Protein AF-A0A5C9ASM9-F1 (afdb_monomer_lite)

Foldseek 3Di:
DAQDADDQLAAPVNSLVVRCVVVVHDSLVVCCVQPVGSPDDPDLADLESLCSNVVRYVDHSVRNLVRRGCLVVVLVVPVVCNVLSPDHPRDPVRVVVD

Structure (mmCIF, N/CA/C/O backbone):
data_AF-A0A5C9ASM9-F1
#
_entry.id   AF-A0A5C9ASM9-F1
#
loop_
_atom_site.group_PDB
_atom_site.id
_atom_site.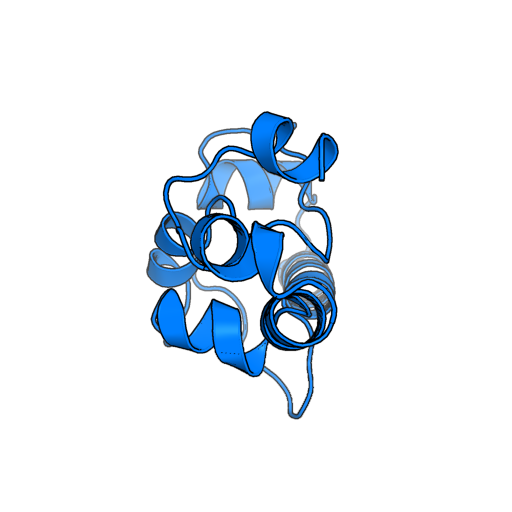type_symbol
_atom_site.label_atom_id
_atom_site.label_alt_id
_atom_site.label_comp_id
_atom_site.label_asym_id
_at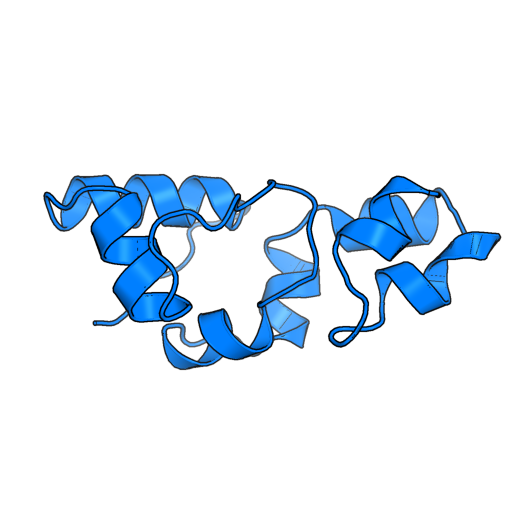om_site.label_entity_id
_atom_site.label_seq_id
_atom_site.pdbx_PDB_ins_code
_atom_site.Cartn_x
_atom_site.Cartn_y
_atom_site.Cartn_z
_atom_site.occupancy
_atom_site.B_iso_or_equiv
_atom_site.auth_seq_id
_atom_site.auth_comp_id
_atom_site.auth_asym_id
_atom_site.auth_atom_id
_atom_site.pdbx_PDB_model_num
ATOM 1 N N . MET A 1 1 ? -5.358 -2.553 15.182 1.00 86.19 1 MET A N 1
ATOM 2 C CA . MET A 1 1 ? -6.487 -2.064 14.358 1.00 86.19 1 MET A CA 1
ATOM 3 C C . MET A 1 1 ? -6.446 -2.780 13.018 1.00 86.19 1 MET A C 1
ATOM 5 O O . MET A 1 1 ? -5.343 -3.022 12.534 1.00 86.19 1 MET A O 1
ATOM 9 N N . ARG A 1 2 ? -7.599 -3.137 12.448 1.00 92.38 2 ARG A N 1
ATOM 10 C CA . ARG A 1 2 ? -7.694 -3.711 11.099 1.00 92.38 2 ARG A CA 1
ATOM 11 C C . ARG A 1 2 ? -8.223 -2.633 10.154 1.00 92.38 2 ARG A C 1
ATOM 13 O O . ARG A 1 2 ? -9.088 -1.864 10.560 1.00 92.38 2 ARG A O 1
ATOM 20 N N . MET A 1 3 ? -7.687 -2.540 8.941 1.00 93.56 3 MET A N 1
ATOM 21 C CA . MET A 1 3 ? -8.265 -1.668 7.918 1.00 93.56 3 MET A CA 1
ATOM 22 C C . MET A 1 3 ? -9.631 -2.206 7.498 1.00 93.56 3 MET A C 1
ATOM 24 O O . MET A 1 3 ? -9.893 -3.410 7.591 1.00 93.56 3 MET A O 1
ATOM 28 N N . LEU A 1 4 ? -10.499 -1.318 7.017 1.00 96.06 4 LEU A N 1
ATOM 29 C CA . LEU A 1 4 ? -11.805 -1.738 6.515 1.00 96.06 4 LEU A CA 1
ATOM 30 C C . LEU A 1 4 ? -11.643 -2.706 5.331 1.00 96.06 4 LEU A C 1
ATOM 32 O O . LEU A 1 4 ? -10.643 -2.613 4.621 1.00 96.06 4 LEU A O 1
ATOM 36 N N . PRO A 1 5 ? -12.592 -3.621 5.081 1.00 95.94 5 PRO A N 1
ATOM 37 C CA . PRO A 1 5 ? -12.571 -4.469 3.887 1.00 95.94 5 PRO A CA 1
ATOM 38 C C . PRO A 1 5 ? -12.550 -3.630 2.607 1.00 95.94 5 PRO A C 1
ATOM 40 O O . PRO A 1 5 ? -13.179 -2.571 2.585 1.00 95.94 5 PRO A O 1
ATOM 43 N N . VAL A 1 6 ? -11.839 -4.089 1.575 1.00 95.31 6 VAL A N 1
ATOM 44 C CA . VAL A 1 6 ? -11.788 -3.442 0.254 1.00 95.31 6 VAL A CA 1
ATOM 45 C C . VAL A 1 6 ? -13.170 -3.433 -0.415 1.00 95.31 6 VAL A C 1
ATOM 47 O O . VAL A 1 6 ? -13.935 -4.391 -0.279 1.00 95.31 6 VAL A O 1
ATOM 50 N N . LEU A 1 7 ? -13.507 -2.341 -1.102 1.00 95.38 7 LEU A N 1
ATOM 51 C CA . LEU A 1 7 ? -14.668 -2.256 -1.995 1.00 95.38 7 LEU A CA 1
ATOM 52 C C . LEU A 1 7 ? -14.271 -2.609 -3.442 1.00 95.38 7 LEU A C 1
ATOM 54 O O . LEU A 1 7 ? -13.100 -2.473 -3.789 1.00 95.38 7 LEU A O 1
ATOM 58 N N . PRO A 1 8 ? -15.212 -3.035 -4.307 1.00 94.31 8 PRO A N 1
ATOM 59 C CA . PRO A 1 8 ? -14.904 -3.298 -5.713 1.00 94.31 8 PRO A CA 1
ATOM 60 C C . PRO A 1 8 ? -14.181 -2.112 -6.367 1.00 94.31 8 PRO A C 1
ATOM 62 O O . PRO A 1 8 ? -14.622 -0.971 -6.223 1.00 94.31 8 PRO A O 1
ATOM 65 N N . ASP A 1 9 ? -13.061 -2.400 -7.036 1.00 89.44 9 ASP A N 1
ATOM 66 C CA . ASP A 1 9 ? -12.208 -1.436 -7.751 1.00 89.44 9 ASP A CA 1
ATOM 67 C C . ASP A 1 9 ? -11.655 -0.278 -6.888 1.00 89.44 9 ASP A C 1
ATOM 69 O O . ASP A 1 9 ? -11.229 0.765 -7.393 1.00 89.44 9 ASP A O 1
ATOM 73 N N . GLU A 1 10 ? -11.645 -0.438 -5.561 1.00 92.31 10 GLU A N 1
ATOM 74 C CA . GLU A 1 10 ? -11.169 0.584 -4.631 1.00 92.31 10 GLU A CA 1
ATOM 75 C C . GLU A 1 10 ? -9.638 0.627 -4.582 1.00 92.31 10 GLU A C 1
ATOM 77 O O . GLU A 1 10 ? -8.967 -0.354 -4.267 1.00 92.31 10 GLU A O 1
ATOM 82 N N . SER A 1 11 ? -9.066 1.809 -4.814 1.00 90.38 11 SER A N 1
ATOM 83 C CA . SER A 1 11 ? -7.634 2.020 -4.589 1.00 90.38 11 SER A CA 1
ATOM 84 C C .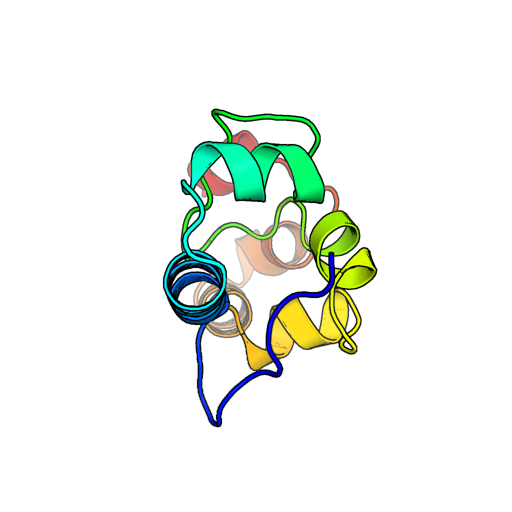 SER A 1 11 ? -7.276 1.964 -3.103 1.00 90.38 11 SER A C 1
ATOM 86 O O . SER A 1 11 ? -8.042 2.389 -2.232 1.00 90.38 11 SER A O 1
ATOM 88 N N . LEU A 1 12 ? -6.040 1.562 -2.810 1.00 90.31 12 LEU A N 1
ATOM 89 C CA . LEU A 1 12 ? -5.524 1.508 -1.447 1.00 90.31 12 LEU A CA 1
ATOM 90 C C . LEU A 1 12 ? -5.616 2.878 -0.761 1.00 90.31 12 LEU A C 1
ATOM 92 O O . LEU A 1 12 ? -6.022 2.969 0.394 1.00 90.31 12 LEU A O 1
ATOM 96 N N . PHE A 1 13 ? -5.312 3.955 -1.493 1.00 89.00 13 PHE A N 1
ATOM 97 C CA . PHE A 1 13 ? -5.428 5.329 -1.002 1.00 89.00 13 PHE A CA 1
ATOM 98 C C . PHE A 1 13 ? -6.863 5.679 -0.575 1.00 89.00 13 PHE A C 1
ATOM 100 O O . PHE A 1 13 ? -7.074 6.187 0.525 1.00 89.00 13 PHE A O 1
ATOM 107 N N . SER A 1 14 ? -7.862 5.353 -1.402 1.00 90.94 14 SER A N 1
ATOM 108 C CA . SER A 1 14 ? -9.271 5.577 -1.054 1.00 90.94 14 SER A CA 1
ATOM 109 C C . SER A 1 14 ? -9.675 4.788 0.196 1.00 90.94 14 SER A C 1
ATOM 111 O O . SER A 1 14 ? -10.295 5.334 1.114 1.00 90.94 14 SER A O 1
ATOM 113 N N . ARG A 1 15 ? -9.208 3.540 0.303 1.00 93.00 15 ARG A N 1
ATOM 114 C CA . ARG A 1 15 ? -9.419 2.690 1.477 1.00 93.00 15 ARG A CA 1
ATOM 115 C C . ARG A 1 15 ? -8.798 3.273 2.750 1.00 93.00 15 ARG A C 1
ATOM 117 O O . ARG A 1 15 ? -9.414 3.181 3.816 1.00 93.00 15 ARG A O 1
ATOM 124 N N . PHE A 1 16 ? -7.616 3.896 2.668 1.00 91.69 16 PHE A N 1
ATOM 125 C CA . PHE A 1 16 ? -7.020 4.652 3.779 1.00 91.69 16 PHE A CA 1
ATOM 126 C C . PHE A 1 16 ? -7.945 5.786 4.226 1.00 91.69 16 PHE A C 1
ATOM 128 O O . PHE A 1 16 ? -8.283 5.849 5.409 1.00 91.69 16 PHE A O 1
ATOM 135 N N . CYS A 1 17 ? -8.409 6.623 3.293 1.00 91.62 17 CYS A N 1
ATOM 136 C CA . CYS A 1 17 ? -9.326 7.724 3.595 1.00 91.62 17 CYS A CA 1
ATOM 137 C C . CYS A 1 17 ? -10.599 7.219 4.286 1.00 91.62 17 CYS A C 1
ATOM 139 O O . CYS A 1 17 ? -10.966 7.703 5.358 1.00 91.62 17 CYS A O 1
ATOM 141 N N . ARG A 1 18 ? -11.234 6.179 3.737 1.00 95.56 18 ARG A N 1
ATOM 142 C CA . ARG A 1 18 ? -12.452 5.600 4.314 1.00 95.56 18 ARG A CA 1
ATOM 143 C C . ARG A 1 18 ? -12.206 5.015 5.702 1.00 95.56 18 ARG A C 1
ATOM 145 O O . ARG A 1 18 ? -13.008 5.230 6.608 1.00 95.56 18 ARG A O 1
ATOM 152 N N . THR A 1 19 ? -11.077 4.332 5.890 1.00 95.06 19 THR A N 1
ATOM 153 C CA . THR A 1 19 ? -10.657 3.802 7.194 1.00 95.06 19 THR A CA 1
ATOM 154 C C . THR A 1 19 ? -10.504 4.934 8.211 1.00 95.06 19 THR A C 1
ATOM 156 O O . THR A 1 19 ? -11.084 4.847 9.291 1.00 95.06 19 THR A O 1
ATOM 159 N N . THR A 1 20 ? -9.814 6.029 7.865 1.00 94.62 20 THR A N 1
ATOM 160 C CA . THR A 1 20 ? -9.676 7.182 8.774 1.00 94.62 20 THR A CA 1
ATOM 161 C C . THR A 1 20 ? -11.014 7.814 9.137 1.00 94.62 20 THR A C 1
ATOM 163 O O . THR A 1 20 ? -11.253 8.107 10.307 1.00 94.62 20 THR A O 1
ATOM 166 N N . THR A 1 21 ? -11.908 7.970 8.157 1.00 95.81 21 THR A N 1
ATOM 167 C CA . THR A 1 21 ? -13.222 8.586 8.355 1.00 95.81 21 THR A CA 1
ATOM 168 C C . THR A 1 21 ? -14.107 7.747 9.269 1.00 95.81 21 THR A C 1
ATOM 170 O O . THR A 1 21 ? -14.670 8.278 10.221 1.00 95.81 21 THR A O 1
ATOM 173 N N . VAL A 1 22 ? -14.211 6.438 9.023 1.00 96.31 22 VAL A N 1
ATOM 174 C CA . VAL A 1 22 ? -15.082 5.548 9.810 1.00 96.31 22 VAL A CA 1
ATOM 175 C C . VAL A 1 22 ? -14.577 5.382 11.240 1.00 96.31 22 VAL A C 1
ATOM 177 O O . VAL A 1 22 ? -15.380 5.373 12.169 1.00 96.31 22 VAL A O 1
ATOM 180 N N . TYR A 1 23 ? -13.260 5.281 11.437 1.00 95.38 23 TYR A N 1
ATOM 181 C CA . TYR A 1 23 ? -12.681 5.196 12.780 1.00 95.38 23 TYR A CA 1
ATOM 182 C C . TYR A 1 23 ? -12.585 6.553 13.496 1.00 95.38 23 TYR A C 1
ATOM 184 O O . TYR A 1 23 ? -12.175 6.585 14.654 1.00 95.38 23 TYR A O 1
ATOM 192 N N . GLY A 1 24 ? -12.945 7.665 12.842 1.00 95.44 24 GLY A N 1
ATOM 193 C CA . GLY A 1 24 ? -12.861 9.007 13.425 1.00 95.44 24 GLY A CA 1
ATOM 194 C C . GLY A 1 24 ? -11.434 9.411 13.808 1.00 95.44 24 GLY A C 1
ATOM 195 O O . GLY A 1 24 ? -11.234 10.119 14.793 1.00 95.44 24 GLY A O 1
ATOM 196 N N . MET A 1 25 ? -10.434 8.926 13.069 1.00 93.75 25 MET A N 1
ATOM 197 C CA . MET A 1 25 ? -9.020 9.094 13.403 1.00 93.75 25 MET A CA 1
ATOM 198 C C . MET A 1 25 ? -8.299 10.006 12.413 1.00 93.75 25 MET A C 1
ATOM 200 O O . MET A 1 25 ? -8.641 10.069 11.233 1.00 93.75 25 MET A O 1
ATOM 204 N N . SER A 1 26 ? -7.249 10.681 12.885 1.00 92.50 26 SER A N 1
ATOM 205 C CA . SER A 1 26 ? -6.395 11.471 11.998 1.00 92.50 26 SER A CA 1
ATOM 206 C C . SER A 1 26 ? -5.576 10.563 11.062 1.00 92.50 26 SER A C 1
ATOM 208 O O . SER A 1 26 ? -5.211 9.447 11.459 1.00 92.50 26 SER A O 1
ATOM 210 N N . PRO A 1 27 ? -5.210 11.034 9.854 1.00 89.00 27 PRO A N 1
ATOM 211 C CA . PRO A 1 27 ? -4.283 10.320 8.979 1.00 89.00 27 PRO A CA 1
ATOM 212 C C . PRO A 1 27 ? -2.972 9.955 9.682 1.00 89.00 27 PRO A C 1
ATOM 214 O O . PRO A 1 27 ? -2.566 8.799 9.643 1.00 89.00 27 PRO A O 1
ATOM 217 N N . SER A 1 28 ? -2.362 10.886 10.419 1.00 90.06 28 SER A N 1
ATOM 218 C CA . SER A 1 28 ? -1.107 10.653 11.147 1.00 90.06 28 SER A CA 1
ATOM 219 C C . SER A 1 28 ? -1.221 9.524 12.173 1.00 90.06 28 SER A C 1
ATOM 221 O O . SER A 1 28 ? -0.305 8.712 12.313 1.00 90.06 28 SER A O 1
ATOM 223 N N . SER A 1 29 ? -2.362 9.416 12.862 1.00 92.50 29 SER A N 1
ATOM 224 C CA . SER A 1 29 ? -2.630 8.307 13.785 1.00 92.50 29 SER A CA 1
ATOM 225 C C . SER A 1 29 ? -2.649 6.968 13.047 1.00 92.50 29 SER A C 1
ATOM 227 O O . SER A 1 29 ? -2.045 6.003 13.510 1.00 92.50 29 SER A O 1
ATOM 229 N N . LEU A 1 30 ? -3.294 6.908 11.879 1.00 90.69 30 LEU A N 1
ATOM 230 C CA . LEU A 1 30 ? -3.361 5.687 11.077 1.00 90.69 30 LEU A CA 1
ATOM 231 C C . LEU A 1 30 ? -1.981 5.283 10.545 1.00 90.69 30 LEU A C 1
ATOM 233 O O . LEU A 1 30 ? -1.592 4.121 10.650 1.00 90.69 30 LEU A O 1
ATOM 237 N N . LEU A 1 31 ? -1.221 6.249 10.032 1.00 89.88 31 LEU A N 1
ATOM 238 C CA . LEU A 1 31 ? 0.139 6.039 9.537 1.00 89.88 31 LEU A CA 1
ATOM 239 C C . LEU A 1 31 ? 1.091 5.581 10.645 1.00 89.88 31 LEU A C 1
ATOM 241 O O . LEU A 1 31 ? 1.935 4.714 10.426 1.00 89.88 31 LEU A O 1
ATOM 245 N N . THR A 1 32 ? 0.910 6.093 11.862 1.00 91.38 32 THR A N 1
ATOM 246 C CA . THR A 1 32 ? 1.658 5.631 13.037 1.00 91.38 32 THR A CA 1
ATOM 247 C C . THR A 1 32 ? 1.329 4.178 13.366 1.00 91.38 32 THR A C 1
ATOM 249 O O . THR A 1 32 ? 2.238 3.394 13.609 1.00 91.38 32 THR A O 1
ATOM 252 N N . ILE A 1 33 ? 0.054 3.782 13.318 1.00 91.69 33 ILE A N 1
ATOM 253 C CA . ILE A 1 33 ? -0.349 2.392 13.582 1.00 91.69 33 ILE A CA 1
ATOM 254 C C . ILE A 1 33 ? 0.233 1.432 12.542 1.00 91.69 33 ILE A C 1
ATOM 256 O O . ILE A 1 33 ? 0.715 0.367 12.914 1.00 91.69 33 ILE A O 1
ATOM 260 N N . ILE A 1 34 ? 0.174 1.793 11.259 1.00 89.62 34 ILE A N 1
ATOM 261 C CA . ILE A 1 34 ? 0.552 0.886 10.166 1.00 89.62 34 ILE A CA 1
ATOM 262 C C . ILE A 1 34 ? 2.066 0.863 9.947 1.00 89.62 34 ILE A C 1
ATOM 264 O O . ILE A 1 34 ? 2.648 -0.190 9.700 1.00 89.62 34 ILE A O 1
ATOM 268 N N . PHE A 1 35 ? 2.720 2.019 10.025 1.00 87.81 35 PHE A N 1
ATOM 269 C CA . PHE A 1 35 ? 4.114 2.166 9.618 1.00 87.81 35 PHE A CA 1
ATOM 270 C C . PHE A 1 35 ? 5.064 2.582 10.741 1.00 87.81 35 PHE A C 1
ATOM 272 O O . PHE A 1 35 ? 6.262 2.732 10.489 1.00 87.81 35 PHE A O 1
ATOM 279 N N . ASN A 1 36 ? 4.554 2.819 11.953 1.00 89.31 36 ASN A N 1
ATOM 280 C CA . ASN A 1 36 ? 5.303 3.430 13.053 1.00 89.31 36 ASN A CA 1
ATOM 281 C C . ASN A 1 36 ? 5.941 4.783 12.667 1.00 89.31 36 ASN A C 1
ATOM 283 O O . ASN A 1 36 ? 7.017 5.140 13.148 1.00 89.31 36 ASN A O 1
ATOM 287 N N . LYS A 1 37 ? 5.304 5.513 11.737 1.00 85.75 37 LYS A N 1
ATOM 288 C CA . LYS A 1 37 ? 5.764 6.810 11.221 1.00 85.75 37 LYS A CA 1
ATOM 289 C C . LYS A 1 37 ? 4.564 7.729 10.943 1.00 85.75 37 LYS A C 1
ATOM 291 O O . LYS A 1 37 ? 3.844 7.466 9.981 1.00 85.75 37 LYS A O 1
ATOM 296 N N . PRO A 1 38 ? 4.352 8.799 11.729 1.00 83.88 38 PRO A N 1
ATOM 297 C CA . PRO A 1 38 ? 3.202 9.695 11.560 1.00 83.88 38 PRO A CA 1
ATOM 298 C C . PRO A 1 38 ? 3.247 10.512 10.263 1.00 83.88 38 PRO A C 1
ATOM 300 O O . PRO A 1 38 ? 2.195 10.848 9.724 1.00 83.88 38 PRO A O 1
ATOM 303 N N . ASP A 1 39 ? 4.450 10.775 9.749 1.00 80.38 39 ASP A N 1
ATOM 304 C CA . ASP A 1 39 ? 4.694 11.700 8.632 1.00 80.38 39 ASP A CA 1
ATOM 305 C C . ASP A 1 39 ? 4.997 10.958 7.321 1.00 80.38 39 ASP A C 1
ATOM 307 O O . ASP A 1 39 ? 5.635 11.484 6.406 1.00 80.38 39 ASP A O 1
ATOM 311 N N . MET A 1 40 ? 4.607 9.683 7.234 1.00 75.81 40 MET A N 1
ATOM 312 C CA . MET A 1 40 ? 4.812 8.912 6.016 1.00 75.81 40 MET A CA 1
ATOM 313 C C . MET A 1 40 ? 3.875 9.403 4.911 1.00 75.81 40 MET A C 1
ATOM 315 O O . MET A 1 40 ? 2.656 9.312 5.024 1.00 75.81 40 MET A O 1
ATOM 319 N N . ASN A 1 41 ? 4.445 9.830 3.788 1.00 70.12 41 ASN A N 1
ATOM 320 C CA . ASN A 1 41 ? 3.658 10.114 2.595 1.00 70.12 41 ASN A CA 1
ATOM 321 C C . ASN A 1 41 ? 3.183 8.803 1.958 1.00 70.12 41 ASN A C 1
ATOM 323 O O . ASN A 1 41 ? 3.969 8.078 1.347 1.00 70.12 41 ASN A O 1
ATOM 327 N N . VAL A 1 42 ? 1.887 8.516 2.072 1.00 67.00 42 VAL A N 1
ATOM 328 C CA . VAL A 1 42 ? 1.234 7.446 1.309 1.00 67.00 42 VAL A CA 1
ATOM 329 C C . VAL A 1 42 ? 0.851 8.017 -0.045 1.00 67.00 42 VAL A C 1
ATOM 331 O O . VAL A 1 42 ? -0.200 8.632 -0.212 1.00 67.00 42 VAL A O 1
ATOM 334 N N . HIS A 1 43 ? 1.744 7.858 -1.016 1.00 66.56 43 HIS A N 1
ATOM 335 C CA . HIS A 1 43 ? 1.437 8.224 -2.389 1.00 66.56 43 HIS A CA 1
ATOM 336 C C . HIS A 1 43 ? 0.561 7.130 -3.024 1.00 66.56 43 HIS A C 1
ATOM 338 O O . HIS A 1 43 ? 0.875 5.950 -2.852 1.00 66.56 43 HIS A O 1
ATOM 344 N N . PRO A 1 44 ? -0.464 7.473 -3.827 1.00 56.78 44 PRO A N 1
ATOM 345 C CA . PRO A 1 44 ? -1.332 6.498 -4.507 1.00 56.78 44 PRO A CA 1
ATOM 346 C C . PRO A 1 44 ? -0.596 5.487 -5.406 1.00 56.78 44 PRO A C 1
ATOM 348 O O . PRO A 1 44 ? -1.168 4.483 -5.820 1.00 56.78 44 PRO A O 1
ATOM 351 N N . ILE A 1 45 ? 0.666 5.780 -5.731 1.00 58.41 45 ILE A N 1
ATOM 352 C CA . ILE A 1 45 ? 1.502 5.054 -6.698 1.00 58.41 45 ILE A CA 1
ATOM 353 C C . ILE A 1 45 ? 2.725 4.404 -6.020 1.00 58.41 45 ILE A C 1
ATOM 355 O O . ILE A 1 45 ? 3.528 3.783 -6.697 1.00 58.41 45 ILE A O 1
ATOM 359 N N . LEU A 1 46 ? 2.919 4.520 -4.700 1.00 61.78 46 LEU A N 1
ATOM 360 C CA . LEU A 1 46 ? 4.132 3.982 -4.069 1.00 61.78 46 LEU A CA 1
ATOM 361 C C . LEU A 1 46 ? 3.951 2.560 -3.525 1.00 61.78 46 LEU A C 1
ATOM 363 O O . LEU A 1 46 ? 3.125 2.302 -2.658 1.00 61.78 46 LEU A O 1
ATOM 367 N N . ASN A 1 47 ? 4.791 1.654 -4.038 1.00 64.44 47 ASN A N 1
ATOM 368 C CA . ASN A 1 47 ? 4.895 0.229 -3.691 1.00 64.44 47 ASN A CA 1
ATOM 369 C C . ASN A 1 47 ? 5.414 -0.040 -2.268 1.00 64.44 47 ASN A C 1
ATOM 371 O O . ASN A 1 47 ? 5.371 -1.169 -1.772 1.00 64.44 47 ASN A O 1
ATOM 375 N N . SER A 1 48 ? 5.958 0.987 -1.620 1.00 70.25 48 SER A N 1
ATOM 376 C CA . SER A 1 48 ? 6.685 0.848 -0.373 1.00 70.25 48 SER A CA 1
ATOM 377 C C . SER A 1 48 ? 5.718 0.695 0.792 1.00 70.25 48 SER A C 1
ATOM 379 O O . SER A 1 48 ? 4.813 1.508 0.970 1.00 70.25 48 SER A O 1
ATOM 381 N N . GLY A 1 49 ? 5.951 -0.313 1.627 1.00 82.44 49 GLY A N 1
ATOM 382 C CA . GLY A 1 49 ? 5.157 -0.529 2.833 1.00 82.44 49 GLY A CA 1
ATOM 383 C C . GLY A 1 49 ? 3.938 -1.431 2.643 1.00 82.44 49 GLY A C 1
ATOM 384 O O . GLY A 1 49 ? 3.273 -1.711 3.634 1.00 82.44 49 GLY A O 1
ATOM 385 N N . LEU A 1 50 ? 3.692 -1.983 1.445 1.00 88.06 50 LEU A N 1
ATOM 386 C CA . LEU A 1 50 ? 2.619 -2.969 1.221 1.00 88.06 50 LEU A CA 1
ATOM 387 C C . LEU A 1 50 ? 2.712 -4.170 2.175 1.00 88.06 50 LEU A C 1
ATOM 389 O O . LEU A 1 50 ? 1.694 -4.638 2.675 1.00 88.06 50 LEU A O 1
ATOM 393 N N . LYS A 1 51 ? 3.932 -4.611 2.512 1.00 89.56 51 LYS A N 1
ATOM 394 C CA . LYS A 1 51 ? 4.157 -5.638 3.544 1.00 89.56 51 LYS A CA 1
ATOM 395 C C . LYS A 1 51 ? 3.611 -5.214 4.908 1.00 89.56 51 LYS A C 1
ATOM 397 O O . LYS A 1 51 ? 2.913 -5.997 5.539 1.00 89.56 51 LYS A O 1
ATOM 402 N N . ALA A 1 52 ? 3.880 -3.983 5.342 1.00 89.88 52 ALA A N 1
ATOM 403 C CA . ALA A 1 52 ? 3.365 -3.463 6.609 1.00 89.88 52 ALA A CA 1
ATOM 404 C C . ALA A 1 52 ? 1.835 -3.343 6.579 1.00 89.88 52 ALA A C 1
ATOM 406 O O . ALA A 1 52 ? 1.167 -3.775 7.510 1.00 89.88 52 ALA A O 1
ATOM 407 N N . ILE A 1 53 ? 1.273 -2.854 5.471 1.00 90.88 53 ILE A N 1
ATOM 408 C CA . ILE A 1 53 ? -0.178 -2.732 5.282 1.00 90.88 53 ILE A CA 1
ATOM 409 C C . ILE A 1 53 ? -0.856 -4.105 5.327 1.00 90.88 53 ILE A C 1
ATOM 411 O O . ILE A 1 53 ? -1.881 -4.241 5.989 1.00 90.88 53 ILE A O 1
ATOM 415 N N . SER A 1 54 ? -0.252 -5.129 4.712 1.00 92.94 54 SER A N 1
ATOM 416 C CA . SER A 1 54 ? -0.808 -6.489 4.676 1.00 92.94 54 SER A CA 1
ATOM 417 C C . SER A 1 54 ? -1.025 -7.106 6.064 1.00 92.94 54 SER A C 1
ATOM 419 O O . SER A 1 54 ? -1.920 -7.925 6.246 1.00 92.94 54 SER A O 1
ATOM 421 N N . LEU A 1 55 ? -0.282 -6.649 7.082 1.00 94.44 55 LEU A N 1
ATOM 422 C CA . LEU A 1 55 ? -0.475 -7.064 8.480 1.00 94.44 55 LEU A CA 1
ATOM 423 C C . LEU A 1 55 ? -1.788 -6.538 9.086 1.00 94.44 55 LEU A C 1
ATOM 425 O O . LEU A 1 55 ? -2.251 -7.041 10.110 1.00 94.44 55 LEU A O 1
ATOM 429 N N . HIS A 1 56 ? -2.390 -5.523 8.464 1.00 94.50 56 HIS A N 1
ATOM 430 C CA . HIS A 1 56 ? -3.624 -4.868 8.894 1.00 94.50 56 HIS A CA 1
ATOM 431 C C . HIS A 1 56 ? -4.808 -5.138 7.958 1.00 94.50 56 HIS A C 1
ATOM 433 O O . HIS A 1 56 ? -5.904 -4.629 8.212 1.00 94.50 56 HIS A O 1
ATOM 439 N N . THR A 1 57 ? -4.620 -5.934 6.907 1.00 94.06 57 THR A N 1
ATOM 440 C CA . THR A 1 57 ? -5.643 -6.293 5.917 1.00 94.06 57 THR A CA 1
ATOM 441 C C . THR A 1 57 ? -5.850 -7.809 5.880 1.00 94.06 57 THR A C 1
ATOM 443 O O . THR A 1 57 ? -5.235 -8.553 6.641 1.00 94.06 57 THR A O 1
ATOM 446 N N . SER A 1 58 ? -6.786 -8.288 5.060 1.00 94.56 58 SER A N 1
ATOM 447 C CA . SER A 1 58 ? -6.918 -9.729 4.785 1.00 94.56 58 SER A CA 1
ATOM 448 C C . SER A 1 58 ? -6.082 -10.150 3.574 1.00 94.56 58 SER A C 1
ATOM 450 O O . SER A 1 58 ? -5.759 -11.322 3.428 1.00 94.56 58 SER A O 1
ATOM 452 N N . GLU A 1 59 ? -5.762 -9.187 2.715 1.00 95.25 59 GLU A N 1
ATOM 453 C CA . GLU A 1 59 ? -5.015 -9.344 1.476 1.00 95.25 59 GLU A CA 1
ATOM 454 C C . GLU A 1 59 ? -3.501 -9.369 1.733 1.00 95.25 59 GLU A C 1
ATOM 456 O O . GLU A 1 59 ? -2.997 -8.624 2.580 1.00 95.25 59 GLU A O 1
ATOM 461 N N . SER A 1 60 ? -2.773 -10.201 0.983 1.00 94.50 60 SER A N 1
ATOM 462 C CA . SER A 1 60 ? -1.307 -10.219 0.986 1.00 94.50 60 SER A CA 1
ATOM 463 C C . SER A 1 60 ? -0.724 -8.965 0.325 1.00 94.50 60 SER A C 1
ATOM 465 O O . SER A 1 60 ? -1.411 -8.251 -0.404 1.00 94.50 60 SER A O 1
ATOM 467 N N . ALA A 1 61 ? 0.571 -8.703 0.528 1.00 91.25 61 ALA A N 1
ATOM 468 C CA . ALA A 1 61 ? 1.250 -7.592 -0.145 1.00 91.25 61 ALA A CA 1
ATOM 469 C C . ALA A 1 61 ? 1.141 -7.677 -1.682 1.00 91.25 61 ALA A C 1
ATOM 471 O O . ALA A 1 61 ? 0.908 -6.656 -2.326 1.00 91.25 61 ALA A O 1
ATOM 472 N N . ASP A 1 62 ? 1.244 -8.882 -2.253 1.00 91.19 62 ASP A N 1
ATOM 473 C CA . ASP A 1 62 ? 1.069 -9.137 -3.688 1.00 91.19 62 ASP A CA 1
ATOM 474 C C . ASP A 1 62 ? -0.353 -8.839 -4.175 1.00 91.19 62 ASP A C 1
ATOM 476 O O . ASP A 1 62 ? -0.527 -8.215 -5.221 1.00 91.19 62 ASP A O 1
ATOM 480 N N . GLN A 1 63 ? -1.373 -9.229 -3.405 1.00 92.81 63 GLN A N 1
ATOM 481 C CA . GLN A 1 63 ? -2.768 -8.919 -3.734 1.00 92.81 63 GLN A CA 1
ATOM 482 C C . GLN A 1 63 ? -3.026 -7.413 -3.671 1.00 92.81 63 GLN A C 1
ATOM 484 O O . GLN A 1 63 ? -3.591 -6.848 -4.602 1.00 92.81 63 GLN A O 1
ATOM 489 N N . LEU A 1 64 ? -2.543 -6.739 -2.620 1.00 91.69 64 LEU A N 1
ATOM 490 C CA . LEU A 1 64 ? -2.647 -5.283 -2.504 1.00 91.69 64 LEU A CA 1
ATOM 491 C C . LEU A 1 64 ? -1.981 -4.586 -3.695 1.00 91.69 64 LEU A C 1
ATOM 493 O O . LEU A 1 64 ? -2.572 -3.679 -4.275 1.00 91.69 64 LEU A O 1
ATOM 497 N N . TRP A 1 65 ? -0.778 -5.029 -4.077 1.00 90.00 65 TRP A N 1
ATOM 498 C CA . TRP A 1 65 ? -0.058 -4.521 -5.244 1.00 90.00 65 TRP A CA 1
ATOM 499 C C . TRP A 1 65 ? -0.874 -4.679 -6.527 1.00 90.00 65 TRP A C 1
ATOM 501 O O . TRP A 1 65 ? -1.005 -3.722 -7.288 1.00 90.00 65 TRP A O 1
ATOM 511 N N . HIS A 1 66 ? -1.431 -5.866 -6.759 1.00 90.00 66 HIS A N 1
ATOM 512 C CA . HIS A 1 66 ? -2.113 -6.185 -8.007 1.00 90.00 66 HIS A CA 1
ATOM 513 C C . HIS A 1 66 ? -3.489 -5.522 -8.133 1.00 90.00 66 HIS A C 1
ATOM 515 O O . HIS A 1 66 ? -3.843 -5.053 -9.210 1.00 90.00 66 HIS A O 1
ATOM 521 N N . GLU A 1 67 ? -4.253 -5.476 -7.042 1.00 91.00 67 GLU A N 1
ATOM 522 C CA . GLU A 1 67 ? -5.681 -5.141 -7.076 1.00 91.00 67 GLU A CA 1
ATOM 523 C C . GLU A 1 67 ? -5.976 -3.708 -6.620 1.00 91.00 67 GLU A C 1
ATOM 525 O O . GLU A 1 67 ? -6.967 -3.122 -7.040 1.00 91.00 67 GLU A O 1
ATOM 530 N N . GLN A 1 68 ? -5.135 -3.130 -5.756 1.00 91.12 68 GLN A N 1
ATOM 531 C CA . GLN A 1 68 ? -5.424 -1.853 -5.085 1.00 91.12 68 GLN A CA 1
ATOM 532 C C . GLN A 1 68 ? -4.373 -0.772 -5.377 1.00 91.12 68 GLN A C 1
ATOM 534 O O . GLN A 1 68 ? -4.444 0.325 -4.815 1.00 91.12 68 GLN A O 1
ATOM 539 N N . THR A 1 69 ? -3.408 -1.038 -6.264 1.00 88.31 69 THR A N 1
ATOM 540 C CA . THR A 1 69 ? -2.438 -0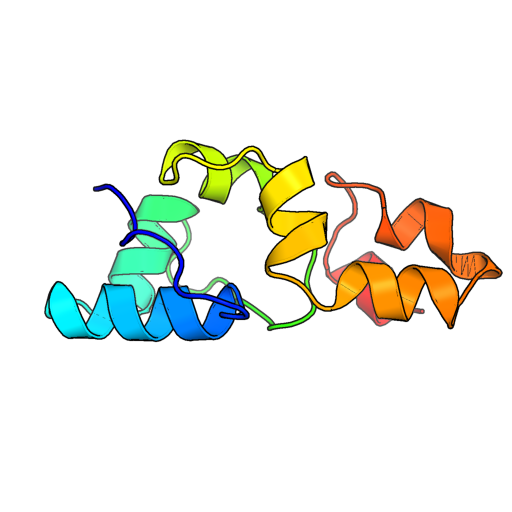.034 -6.726 1.00 88.31 69 THR A CA 1
ATOM 541 C C . THR A 1 69 ? -2.432 0.104 -8.242 1.00 88.31 69 THR A C 1
ATOM 543 O O . THR A 1 69 ? -2.819 -0.799 -8.975 1.00 88.31 69 THR A O 1
ATOM 546 N N . LEU A 1 70 ? -1.918 1.235 -8.727 1.00 85.94 70 LEU A N 1
ATOM 547 C CA . LEU A 1 70 ? -1.706 1.464 -10.158 1.00 85.94 70 LEU A CA 1
ATOM 548 C C . LEU A 1 70 ? -0.400 0.839 -10.682 1.00 85.94 70 LEU A C 1
ATOM 550 O O . LEU A 1 70 ? -0.096 0.951 -11.867 1.00 85.94 70 LEU A O 1
ATOM 554 N N . LEU A 1 71 ? 0.395 0.186 -9.831 1.00 85.56 71 LEU A N 1
ATOM 555 C CA . LEU A 1 71 ? 1.715 -0.334 -10.199 1.00 85.56 71 LEU A CA 1
ATOM 556 C C . LEU A 1 71 ? 1.697 -1.369 -11.333 1.00 85.56 71 LEU A C 1
ATOM 558 O O . LEU A 1 71 ? 2.618 -1.315 -12.147 1.00 85.56 71 LEU A O 1
ATOM 562 N N . PRO A 1 72 ? 0.689 -2.254 -11.478 1.00 88.12 72 PRO A N 1
ATOM 563 C CA . PRO A 1 72 ? 0.600 -3.134 -12.643 1.00 88.12 72 PRO A CA 1
ATOM 564 C C . PRO A 1 72 ? 0.517 -2.365 -13.969 1.00 88.12 72 PRO A C 1
ATOM 566 O O . PRO A 1 72 ? 1.152 -2.757 -14.948 1.00 88.12 72 PRO A O 1
ATOM 569 N N . LEU A 1 73 ? -0.202 -1.235 -13.992 1.00 87.81 73 LEU A N 1
ATOM 570 C CA . LEU A 1 73 ? -0.285 -0.360 -15.163 1.00 87.81 73 LEU A CA 1
ATOM 571 C C . LEU A 1 73 ? 1.075 0.281 -15.465 1.00 87.81 73 LEU A C 1
ATOM 573 O O . LEU A 1 73 ? 1.514 0.271 -16.614 1.00 87.81 73 LEU A O 1
ATOM 577 N N . PHE A 1 74 ? 1.776 0.779 -14.442 1.00 86.12 74 PHE A N 1
ATOM 578 C CA . PHE A 1 74 ? 3.124 1.334 -14.609 1.00 86.12 74 PHE A CA 1
ATOM 579 C C . PHE A 1 74 ? 4.138 0.274 -15.053 1.00 86.12 74 PHE A C 1
ATOM 581 O O . PHE A 1 74 ? 4.941 0.539 -15.940 1.00 86.12 74 PHE A O 1
ATOM 588 N N . ALA A 1 75 ? 4.078 -0.938 -14.502 1.00 87.62 75 ALA A N 1
ATOM 589 C CA . ALA A 1 75 ? 4.932 -2.059 -14.889 1.00 87.62 75 ALA A CA 1
ATOM 590 C C . ALA A 1 75 ? 4.732 -2.471 -16.357 1.00 87.62 75 ALA A C 1
ATOM 592 O O . ALA A 1 75 ? 5.684 -2.900 -17.011 1.00 87.62 75 ALA A O 1
ATOM 593 N N . TRP A 1 76 ? 3.504 -2.346 -16.869 1.00 90.44 76 TRP A N 1
ATOM 594 C CA . TRP A 1 76 ? 3.190 -2.565 -18.279 1.00 90.44 76 TRP A CA 1
ATOM 595 C C . TRP A 1 76 ? 3.685 -1.414 -19.166 1.00 90.44 76 TRP A C 1
ATOM 597 O O . TRP A 1 76 ? 4.305 -1.664 -20.198 1.00 90.44 76 TRP A O 1
ATOM 607 N N . ALA A 1 77 ? 3.460 -0.164 -18.751 1.00 90.25 77 ALA A N 1
ATOM 608 C CA . ALA A 1 77 ? 3.831 1.025 -19.520 1.00 90.25 77 ALA A CA 1
ATOM 609 C C . ALA A 1 77 ? 5.348 1.306 -19.533 1.00 90.25 77 ALA A C 1
ATOM 611 O O . ALA A 1 77 ? 5.851 1.899 -20.486 1.00 90.25 77 ALA A O 1
ATOM 612 N N . LEU A 1 78 ? 6.081 0.880 -18.497 1.00 88.50 78 LEU A N 1
ATOM 613 C CA . LEU A 1 78 ? 7.512 1.138 -18.291 1.00 88.50 78 LEU A CA 1
ATOM 614 C C . LEU A 1 78 ? 8.300 -0.183 -18.177 1.00 88.50 78 LEU A C 1
ATOM 616 O O . LEU A 1 78 ? 8.791 -0.530 -17.099 1.00 88.50 78 LEU A O 1
ATOM 620 N N . PRO A 1 79 ? 8.460 -0.945 -19.276 1.00 87.62 79 PRO A N 1
ATOM 621 C CA . PRO A 1 79 ? 9.040 -2.289 -19.235 1.00 87.62 79 PRO A CA 1
ATOM 622 C C . PRO A 1 79 ? 10.499 -2.320 -18.756 1.00 87.62 79 PRO A C 1
ATOM 624 O O . PRO A 1 79 ? 10.909 -3.302 -18.141 1.00 87.62 79 PRO A O 1
ATOM 627 N N . ILE A 1 80 ? 11.269 -1.249 -18.989 1.00 89.69 80 ILE A N 1
ATOM 628 C CA . ILE A 1 80 ? 12.662 -1.122 -18.519 1.00 89.69 80 ILE A CA 1
ATOM 629 C C . ILE A 1 80 ? 12.712 -1.091 -16.984 1.00 89.69 80 ILE A C 1
ATOM 631 O O . ILE A 1 80 ? 13.567 -1.731 -16.376 1.00 89.69 80 ILE A O 1
ATOM 635 N N . SER A 1 81 ? 11.754 -0.408 -16.360 1.00 85.12 81 SER A N 1
ATOM 636 C CA . SER A 1 81 ? 11.696 -0.194 -14.911 1.00 85.12 81 SER A CA 1
ATOM 637 C C . SER A 1 81 ? 10.837 -1.231 -14.181 1.00 85.12 81 SER A C 1
ATOM 639 O O . SER A 1 81 ? 10.684 -1.179 -12.961 1.00 85.12 81 SER A O 1
ATOM 641 N N . ARG A 1 82 ? 10.268 -2.200 -14.912 1.00 86.75 82 ARG A N 1
ATOM 642 C CA . ARG A 1 82 ? 9.311 -3.190 -14.397 1.00 86.75 82 ARG A CA 1
ATOM 643 C C . ARG A 1 82 ? 9.813 -3.934 -13.163 1.00 86.75 82 ARG A C 1
ATOM 645 O O . ARG A 1 82 ? 9.069 -4.072 -12.198 1.00 86.75 82 ARG A O 1
ATOM 652 N N . ASN A 1 83 ? 11.059 -4.403 -13.186 1.00 87.19 83 ASN A N 1
ATOM 653 C CA . ASN A 1 83 ? 11.623 -5.172 -12.074 1.00 87.19 83 ASN A CA 1
ATOM 654 C C . ASN A 1 83 ? 11.709 -4.340 -10.786 1.00 87.19 83 ASN A C 1
ATOM 656 O O . ASN A 1 83 ? 11.495 -4.870 -9.702 1.00 87.19 83 ASN A O 1
ATOM 660 N N . GLU A 1 84 ? 11.976 -3.038 -10.903 1.00 84.88 84 GLU A N 1
ATOM 661 C CA . GLU A 1 84 ? 12.045 -2.128 -9.754 1.00 84.88 84 GLU A CA 1
ATOM 662 C C . GLU A 1 84 ? 10.645 -1.762 -9.246 1.00 84.88 84 GLU A C 1
ATOM 664 O O . GLU A 1 84 ? 10.411 -1.721 -8.040 1.00 84.88 84 GLU A O 1
ATOM 669 N N . ILE A 1 85 ? 9.685 -1.585 -10.158 1.00 82.88 85 ILE A N 1
ATOM 670 C CA . ILE A 1 85 ? 8.265 -1.362 -9.839 1.00 82.88 85 ILE A CA 1
ATOM 671 C C . ILE A 1 85 ? 7.667 -2.559 -9.075 1.00 82.88 85 ILE A C 1
ATOM 673 O O . ILE A 1 85 ? 6.854 -2.374 -8.164 1.00 82.88 85 ILE A O 1
ATOM 677 N N . MET A 1 86 ? 8.072 -3.781 -9.432 1.00 81.88 86 MET A N 1
ATOM 678 C CA . MET A 1 86 ? 7.594 -5.028 -8.821 1.00 81.88 86 MET A CA 1
ATOM 679 C C . MET A 1 86 ? 8.322 -5.405 -7.516 1.00 81.88 86 MET A C 1
ATOM 681 O O . MET A 1 86 ? 7.871 -6.303 -6.810 1.00 81.88 86 MET A O 1
ATOM 685 N N . ASP A 1 87 ? 9.426 -4.742 -7.161 1.00 83.50 87 ASP A N 1
ATOM 686 C CA . ASP A 1 87 ? 10.182 -5.051 -5.943 1.00 83.50 87 ASP A CA 1
ATOM 687 C C . ASP A 1 87 ? 9.587 -4.355 -4.706 1.00 83.50 87 ASP A C 1
ATO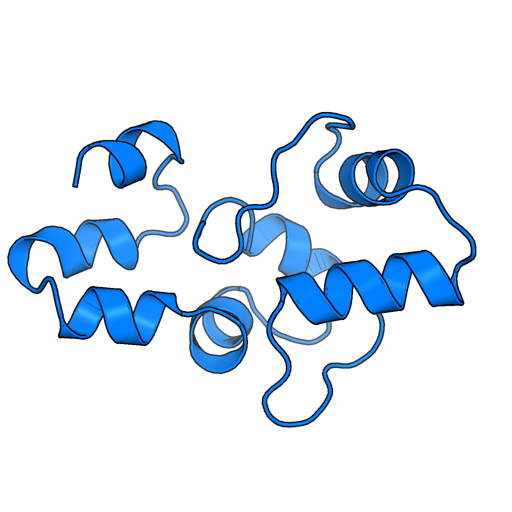M 689 O O . ASP A 1 87 ? 9.706 -3.145 -4.527 1.00 83.50 87 ASP A O 1
ATOM 693 N N . PHE A 1 88 ? 9.011 -5.126 -3.780 1.00 76.69 88 PHE A N 1
ATOM 694 C CA . PHE A 1 88 ? 8.459 -4.597 -2.521 1.00 76.69 88 PHE A CA 1
ATOM 695 C C . PHE A 1 88 ? 9.491 -4.010 -1.553 1.00 76.69 88 PHE A C 1
ATOM 697 O O . PHE A 1 88 ? 9.107 -3.411 -0.546 1.00 76.69 88 PHE A O 1
ATOM 704 N N . ASN A 1 89 ? 10.784 -4.220 -1.797 1.00 77.81 89 ASN A N 1
ATOM 705 C CA . ASN A 1 89 ? 11.857 -3.648 -0.986 1.00 77.81 89 ASN A CA 1
ATOM 706 C C . ASN A 1 89 ? 12.439 -2.373 -1.611 1.00 77.81 89 ASN A C 1
ATOM 708 O O . ASN A 1 89 ? 13.294 -1.727 -1.001 1.00 77.81 89 ASN A O 1
ATOM 712 N N . THR A 1 90 ? 11.979 -1.995 -2.806 1.00 75.69 90 THR A N 1
ATOM 713 C CA . THR A 1 90 ? 12.411 -0.765 -3.455 1.00 75.69 90 THR A CA 1
ATOM 714 C C . THR A 1 90 ? 11.928 0.453 -2.669 1.00 75.69 90 THR A C 1
ATOM 716 O O . THR A 1 90 ? 10.828 0.493 -2.116 1.00 75.69 90 THR A O 1
ATOM 719 N N . THR A 1 91 ? 12.795 1.459 -2.567 1.00 69.56 91 THR A N 1
ATOM 720 C CA . THR A 1 91 ? 12.496 2.678 -1.817 1.00 69.56 91 THR A CA 1
ATOM 721 C C . THR A 1 91 ? 11.755 3.689 -2.691 1.00 69.56 91 THR A C 1
ATOM 723 O O . THR A 1 91 ? 12.009 3.765 -3.897 1.00 69.56 91 THR A O 1
ATOM 726 N N . PRO A 1 92 ? 10.922 4.562 -2.093 1.00 64.62 92 PRO A N 1
ATOM 727 C CA . PRO A 1 92 ? 10.286 5.654 -2.825 1.00 64.62 92 PRO A CA 1
ATOM 728 C C . PRO A 1 92 ? 11.257 6.527 -3.618 1.00 64.62 92 PRO A C 1
ATOM 730 O O . PRO A 1 92 ? 10.989 6.914 -4.750 1.00 64.62 92 PRO A O 1
ATOM 733 N N . ALA A 1 93 ? 12.429 6.794 -3.037 1.00 67.44 93 ALA A N 1
ATOM 734 C CA . ALA A 1 93 ? 13.473 7.593 -3.665 1.00 67.44 93 ALA A CA 1
ATOM 735 C C . ALA A 1 93 ? 14.030 6.959 -4.948 1.00 67.44 93 ALA A C 1
ATOM 737 O O . ALA A 1 93 ? 14.546 7.679 -5.799 1.00 67.44 93 ALA A O 1
ATOM 738 N N . ARG A 1 94 ? 13.955 5.631 -5.073 1.00 68.19 94 ARG A N 1
ATOM 739 C CA . ARG A 1 94 ? 14.413 4.901 -6.253 1.00 68.19 94 ARG A CA 1
ATOM 740 C C . ARG A 1 94 ? 13.358 4.915 -7.360 1.00 68.19 94 ARG A C 1
ATOM 742 O O . ARG A 1 94 ? 13.726 5.120 -8.507 1.00 68.19 94 ARG A O 1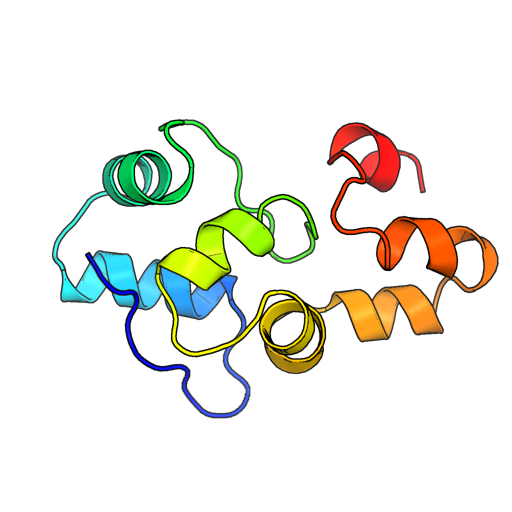
ATOM 749 N N . LEU A 1 95 ? 12.071 4.830 -7.011 1.00 65.00 95 LEU A N 1
ATOM 750 C CA . LEU A 1 95 ? 10.972 4.964 -7.976 1.00 65.00 95 LEU A CA 1
ATOM 751 C C . LEU A 1 95 ? 10.792 6.390 -8.505 1.00 65.00 95 LEU A C 1
ATOM 753 O O . LEU A 1 95 ? 10.484 6.558 -9.674 1.00 65.00 95 LEU A O 1
ATOM 757 N N . ASN A 1 96 ? 11.038 7.420 -7.691 1.00 63.09 96 ASN A N 1
ATOM 758 C CA . ASN A 1 96 ? 10.936 8.823 -8.125 1.00 63.09 96 ASN A CA 1
ATOM 759 C C . ASN A 1 96 ? 12.005 9.245 -9.156 1.00 63.09 96 ASN A C 1
ATOM 761 O O . ASN A 1 96 ? 12.006 10.393 -9.592 1.00 63.09 96 ASN A O 1
ATOM 765 N N . ARG A 1 97 ? 12.960 8.365 -9.482 1.00 63.91 97 ARG A N 1
ATOM 766 C CA . ARG A 1 97 ? 14.013 8.598 -10.486 1.00 63.91 97 ARG A CA 1
ATOM 767 C C . ARG A 1 97 ? 13.730 7.901 -11.822 1.00 63.91 97 ARG A C 1
ATOM 769 O O . ARG A 1 97 ? 14.556 8.030 -12.723 1.00 63.91 97 ARG A O 1
ATOM 776 N N . LEU A 1 98 ? 12.637 7.139 -11.900 1.00 59.72 98 LEU A N 1
ATOM 777 C CA . LEU A 1 98 ? 12.139 6.484 -13.110 1.00 59.72 98 LEU A CA 1
ATOM 778 C C . LEU A 1 98 ? 11.361 7.472 -13.978 1.00 59.72 98 LEU A C 1
ATOM 780 O O . LEU A 1 98 ? 11.464 7.335 -15.215 1.00 59.72 98 LEU A O 1
#

Secondary structure (DSSP, 8-state):
--PPPPPTT--HHHHHHHHHHHTT--HHHHHHHHHS-TT----TT--TTHHHHHTTSSS-HHHHHHHHSSHHHHHHH-TTTHHHHT-TT--HHHHTT-

pLDDT: mean 85.67, std 10.31, range [56.78, 96.31]

Radius of gyration: 13.33 Å; chains: 1; bounding box: 30×22×34 Å

InterPro domains:
  IPR009492 TniQ [PF06527] (4-88)

Organism: Escherichia coli (NCBI:txid562)

Sequence (98 aa):
MRMLPVLPDESLFSRFCRTTTVYGMSPSSLLTIIFNKPDMNVHPILNSGLKAISLHTSESADQLWHEQTLLPLFAWALPISRNEIMDFNTTPARLNRL